Protein AF-A0A8H7WME4-F1 (afdb_monomer)

Foldseek 3Di:
DCCCPPDVVLVDDPPCLLVLQCLQQNLALVNDDDPSNVVNCVVCVVLVVVPPPPPCVQVVVLVVLLVVLDDPDDDDDDCPVSVVLSCQQSVLCSRPVHGLSCSPPVVPLCVVVLVVLVVQLVVLSVVLVVCRVNSVVSDDPSNNVSSVSNVVSVVVSVD

Solvent-accessible surface area (backbone atoms only — not comparable to full-atom values): 9202 Å² total; per-residue (Å²): 106,61,50,61,78,56,83,40,33,89,82,56,74,74,68,67,52,31,76,48,39,27,79,70,54,48,86,35,64,92,41,43,61,70,69,62,20,51,50,46,46,60,68,50,43,58,70,73,65,76,58,88,80,78,60,68,56,58,58,46,54,45,46,52,39,48,60,68,60,50,74,86,67,87,79,91,77,82,55,63,67,54,50,51,32,42,53,48,28,48,49,42,24,66,76,73,73,52,61,73,48,42,58,80,43,46,84,81,61,49,48,66,62,32,53,54,19,44,53,50,32,50,54,46,37,54,54,14,60,77,42,53,97,53,23,77,80,64,67,51,70,70,43,54,55,16,22,52,44,39,50,53,53,52,53,66,72,76,108

Mean predicted aligned error: 5.81 Å

Radius of gyration: 18.51 Å; Cα contacts (8 Å, |Δi|>4): 128; chains: 1; bounding box: 48×41×43 Å

Sequence (159 aa):
MEAILSSRFKDFAMGLRREITFPMFGDGIFNQDGDAWKQSRELLRPQFHVKEYSDLNMFKDATDNLLNAIPREGGVIDLQPLFFRLTLDVTIEFLFGESIESLKVPESTGEDTFAEAFNVAQEYVAKRFRLLDLYWLINGKRFRDACIKVHYFADKIIA

pLDDT: mean 88.15, std 9.31, range [53.28, 97.44]

Nearest PDB structures (foldseek):
  3k9v-assembly1_A  TM=7.893E-01  e=4.339E-01  Rattus norvegicus

Secondary structure (DSSP, 8-state):
-HIIIIITGGG---TTHHHHHHHHHTT-GGG--HHHHHHHHHHHHHHHHTTSSS-HHHHHHHHHHHHHHS-SSSS----HHHHHHHHHHHHHHHHHS----TTT-HHHHTHHHHHHHHHHHHHHHHHHHHHGGGGGG---HHHHHHHHHHHHHHHHHH-

Structure (mmCIF, N/CA/C/O backbone):
data_AF-A0A8H7WME4-F1
#
_entry.id   AF-A0A8H7WME4-F1
#
loop_
_atom_site.group_PDB
_atom_site.id
_atom_site.type_symbol
_atom_site.label_atom_id
_atom_site.label_alt_id
_atom_site.label_comp_id
_atom_site.label_asym_id
_atom_site.label_entity_id
_atom_site.label_seq_id
_atom_site.pdbx_PDB_ins_code
_atom_site.Cartn_x
_atom_site.Cartn_y
_atom_site.Cartn_z
_atom_site.occupancy
_atom_site.B_iso_or_equiv
_atom_site.auth_seq_id
_atom_site.auth_comp_id
_atom_site.auth_asym_id
_atom_site.auth_atom_id
_atom_site.pdbx_PDB_model_num
ATOM 1 N N . MET A 1 1 ? -0.068 -18.817 -18.227 1.00 77.38 1 MET A N 1
ATOM 2 C CA . MET A 1 1 ? 0.136 -18.394 -16.824 1.00 77.38 1 MET A CA 1
ATOM 3 C C . MET A 1 1 ? 1.346 -19.069 -16.197 1.00 77.38 1 MET A C 1
ATOM 5 O O . MET A 1 1 ? 2.209 -18.348 -15.725 1.00 77.38 1 MET A O 1
ATOM 9 N N . GLU A 1 2 ? 1.475 -20.399 -16.263 1.00 92.31 2 GLU A N 1
ATOM 10 C CA . GLU A 1 2 ? 2.630 -21.131 -15.703 1.00 92.31 2 GLU A CA 1
ATOM 11 C C . GLU A 1 2 ? 3.993 -20.622 -16.203 1.00 92.31 2 GLU A C 1
ATOM 13 O O . GLU A 1 2 ? 4.868 -20.333 -15.397 1.00 92.31 2 GLU A O 1
ATOM 18 N N . ALA A 1 3 ? 4.149 -20.414 -17.515 1.00 92.56 3 ALA A N 1
ATOM 19 C CA . ALA A 1 3 ? 5.376 -19.841 -18.075 1.00 92.56 3 ALA A CA 1
ATOM 20 C C . ALA A 1 3 ? 5.726 -18.465 -17.482 1.00 92.56 3 ALA A C 1
ATOM 22 O O . ALA A 1 3 ? 6.877 -18.221 -17.154 1.00 92.56 3 ALA A O 1
ATOM 23 N N . ILE A 1 4 ? 4.729 -17.594 -17.319 1.00 89.25 4 ILE A N 1
ATOM 24 C CA . ILE A 1 4 ? 4.916 -16.208 -16.865 1.00 89.25 4 ILE A CA 1
ATOM 25 C C . ILE A 1 4 ? 5.252 -16.164 -15.371 1.00 89.25 4 ILE A C 1
ATOM 27 O O . ILE A 1 4 ? 6.125 -15.418 -14.952 1.00 89.25 4 ILE A O 1
ATOM 31 N N . LEU A 1 5 ? 4.555 -16.963 -14.561 1.00 88.69 5 LEU A N 1
ATOM 32 C CA . LEU A 1 5 ? 4.636 -16.886 -13.100 1.00 88.69 5 LEU A CA 1
ATOM 33 C C . LEU A 1 5 ? 5.625 -17.882 -12.475 1.00 88.69 5 LEU A C 1
ATOM 35 O O . LEU A 1 5 ? 5.882 -17.799 -11.278 1.00 88.69 5 LEU A O 1
ATOM 39 N N . SER A 1 6 ? 6.134 -18.849 -13.244 1.00 89.88 6 SER A N 1
ATOM 40 C CA . SER A 1 6 ? 6.902 -19.986 -12.721 1.00 89.88 6 SER A CA 1
ATOM 41 C C . SER A 1 6 ? 7.999 -20.438 -13.692 1.00 89.88 6 SER A C 1
ATOM 43 O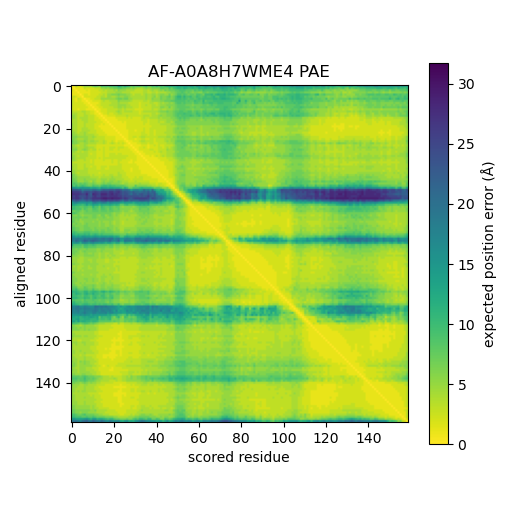 O . SER A 1 6 ? 9.159 -20.059 -13.529 1.00 89.88 6 SER A O 1
ATOM 45 N N . SER A 1 7 ? 7.661 -21.217 -14.725 1.00 92.12 7 SER A N 1
ATOM 46 C CA . SER A 1 7 ? 8.649 -22.034 -15.447 1.00 92.12 7 SER A CA 1
ATOM 47 C C . SER A 1 7 ? 9.597 -21.230 -16.333 1.00 92.12 7 SER A C 1
ATOM 49 O O . SER A 1 7 ? 10.694 -21.692 -16.638 1.00 92.12 7 SER A O 1
ATOM 51 N N . ARG A 1 8 ? 9.198 -20.016 -16.719 1.00 90.94 8 ARG A N 1
ATOM 52 C CA . ARG 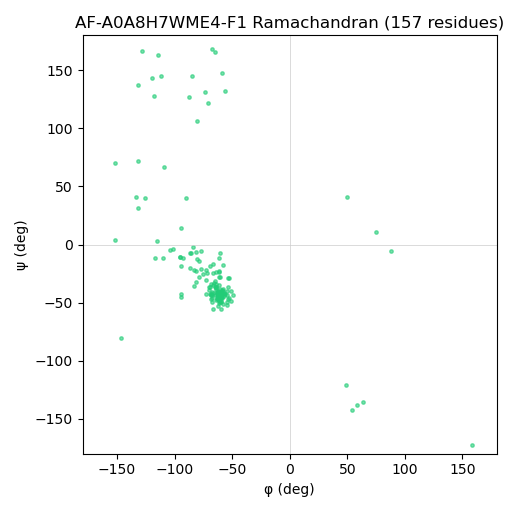A 1 8 ? 9.997 -19.072 -17.509 1.00 90.94 8 ARG A CA 1
ATOM 53 C C . ARG A 1 8 ? 9.985 -17.667 -16.906 1.00 90.94 8 ARG A C 1
ATOM 55 O O . ARG A 1 8 ? 10.076 -16.691 -17.632 1.00 90.94 8 ARG A O 1
ATOM 62 N N . PHE A 1 9 ? 9.890 -17.549 -15.578 1.00 87.81 9 PHE A N 1
ATOM 63 C CA . PHE A 1 9 ? 9.764 -16.256 -14.884 1.00 87.81 9 PHE A CA 1
ATOM 64 C C . PHE A 1 9 ? 10.827 -15.224 -15.299 1.00 87.81 9 PHE A C 1
ATOM 66 O O . PHE A 1 9 ? 10.508 -14.060 -15.501 1.00 87.81 9 PHE A O 1
ATOM 73 N N . LYS A 1 10 ? 12.080 -15.661 -15.490 1.00 88.69 10 LYS A N 1
ATOM 74 C CA . LYS A 1 10 ? 13.200 -14.790 -15.888 1.00 88.69 10 LYS A CA 1
ATOM 75 C C . LYS A 1 10 ? 13.065 -14.196 -17.298 1.00 88.69 10 LYS A C 1
ATOM 77 O O . LYS A 1 10 ? 13.766 -13.237 -17.599 1.00 88.69 10 LYS A O 1
ATOM 82 N N . ASP A 1 11 ? 12.186 -14.749 -18.134 1.00 91.69 11 ASP A N 1
ATOM 83 C CA . ASP A 1 11 ? 11.947 -14.280 -19.503 1.00 91.69 11 ASP A CA 1
ATOM 84 C C . ASP A 1 11 ? 10.916 -13.135 -19.548 1.00 91.69 11 ASP A C 1
ATOM 86 O O . ASP A 1 11 ? 10.687 -12.550 -20.607 1.00 91.69 11 ASP A O 1
ATOM 90 N N . PHE A 1 12 ? 10.273 -12.814 -18.418 1.00 90.25 12 PHE A N 1
ATOM 91 C CA . PHE A 1 12 ? 9.245 -11.781 -18.310 1.00 90.25 12 PHE A CA 1
ATOM 92 C C . PHE A 1 12 ? 9.669 -10.694 -17.319 1.00 90.25 12 PHE A C 1
ATOM 94 O O . PHE A 1 12 ? 10.267 -10.973 -16.285 1.00 90.25 12 PHE A O 1
ATOM 101 N N . ALA A 1 13 ? 9.313 -9.450 -17.630 1.00 89.44 13 ALA A N 1
ATOM 102 C CA . ALA A 1 13 ? 9.525 -8.284 -16.777 1.00 89.44 13 ALA A CA 1
ATOM 103 C C . ALA A 1 13 ? 8.213 -7.510 -16.617 1.00 89.44 13 ALA A C 1
ATOM 105 O O . ALA A 1 13 ? 7.254 -7.717 -17.371 1.00 89.44 13 ALA A O 1
ATOM 106 N N . MET A 1 14 ? 8.164 -6.587 -15.660 1.00 88.81 14 MET A N 1
ATOM 107 C CA . MET A 1 14 ? 6.951 -5.818 -15.381 1.00 88.81 14 MET A CA 1
ATOM 108 C C . MET A 1 14 ? 6.680 -4.680 -16.383 1.00 88.81 14 MET A C 1
ATOM 110 O O . MET A 1 14 ? 5.607 -4.067 -16.338 1.00 88.81 14 MET A O 1
ATOM 114 N N . GLY A 1 15 ? 7.605 -4.429 -17.316 1.00 90.38 15 GLY A N 1
ATOM 115 C CA . GLY A 1 15 ? 7.479 -3.408 -18.360 1.00 90.38 15 GLY A CA 1
ATOM 116 C C . GLY A 1 15 ? 7.268 -2.014 -17.766 1.00 90.38 15 GLY A C 1
ATOM 117 O O . GLY A 1 15 ? 7.840 -1.692 -16.730 1.00 90.38 15 GLY A O 1
ATOM 118 N N . LEU A 1 16 ? 6.365 -1.228 -18.367 1.00 92.94 16 LEU A N 1
ATOM 119 C CA . LEU A 1 16 ? 6.056 0.154 -17.956 1.00 92.94 16 LEU A CA 1
ATOM 120 C C . LEU A 1 16 ? 5.516 0.302 -16.524 1.00 92.94 16 LEU A C 1
ATOM 122 O O . LEU A 1 16 ? 5.287 1.419 -16.056 1.00 92.94 16 LEU A O 1
ATOM 126 N N . ARG A 1 17 ? 5.221 -0.805 -15.828 1.00 92.50 17 ARG A N 1
ATOM 127 C CA . ARG A 1 17 ? 4.663 -0.773 -14.471 1.00 92.50 17 ARG A CA 1
ATOM 128 C C . ARG A 1 17 ? 5.532 0.054 -13.536 1.00 92.50 17 ARG A C 1
ATOM 130 O O . ARG A 1 17 ? 4.977 0.829 -12.752 1.00 92.50 17 ARG A O 1
ATOM 137 N N . ARG A 1 18 ? 6.856 -0.108 -13.616 1.00 93.12 18 ARG A N 1
ATOM 138 C CA . ARG A 1 18 ? 7.786 0.625 -12.759 1.00 93.12 18 ARG A CA 1
ATOM 139 C C . ARG A 1 18 ? 7.608 2.119 -12.989 1.00 93.12 18 ARG A C 1
ATOM 141 O O . ARG A 1 18 ? 7.257 2.831 -12.061 1.00 93.12 18 ARG A O 1
ATOM 148 N N . GLU A 1 19 ? 7.728 2.596 -14.220 1.00 93.81 19 GLU A N 1
ATOM 149 C CA . GLU A 1 19 ? 7.610 4.013 -14.573 1.00 93.81 19 GLU A CA 1
ATOM 150 C C . GLU A 1 19 ? 6.236 4.597 -14.209 1.00 93.81 19 GLU A C 1
ATOM 152 O O . GLU A 1 19 ? 6.133 5.713 -13.682 1.00 93.81 19 GLU A O 1
ATOM 157 N N . ILE A 1 20 ? 5.168 3.830 -14.451 1.00 95.62 20 ILE A N 1
ATOM 158 C CA . ILE A 1 20 ? 3.778 4.208 -14.168 1.00 95.62 20 ILE A CA 1
ATOM 159 C C . ILE A 1 20 ? 3.531 4.399 -12.672 1.00 95.62 20 ILE A C 1
ATOM 161 O O . ILE A 1 20 ? 2.749 5.266 -12.284 1.00 95.62 20 ILE A O 1
ATOM 165 N N . THR A 1 21 ? 4.186 3.626 -11.818 1.00 95.25 21 THR A N 1
ATOM 166 C CA . THR A 1 21 ? 3.903 3.622 -10.377 1.00 95.25 21 THR A CA 1
ATOM 167 C C . THR A 1 21 ? 5.016 4.236 -9.532 1.00 95.25 21 THR A C 1
ATOM 169 O O . THR A 1 21 ? 4.782 4.540 -8.364 1.00 95.25 21 THR A O 1
ATOM 172 N N . PHE A 1 22 ? 6.190 4.493 -10.117 1.00 94.88 22 PHE A N 1
ATOM 173 C CA . PHE A 1 22 ? 7.386 4.983 -9.428 1.00 94.88 22 PHE A CA 1
ATOM 174 C C . PHE A 1 22 ? 7.135 6.190 -8.515 1.00 94.88 22 PHE A C 1
ATOM 176 O O . PHE A 1 22 ? 7.593 6.159 -7.380 1.00 94.88 22 PHE A O 1
ATOM 183 N N . PRO A 1 23 ? 6.363 7.227 -8.906 1.00 94.88 23 PRO A N 1
ATOM 184 C CA . PRO A 1 23 ? 6.125 8.357 -8.008 1.00 94.88 23 PRO A CA 1
ATOM 185 C C . PRO A 1 23 ? 5.425 7.974 -6.699 1.00 94.88 23 PRO A C 1
ATOM 187 O O . PRO A 1 23 ? 5.619 8.659 -5.703 1.00 94.88 23 PRO A O 1
ATOM 190 N N . MET A 1 24 ? 4.615 6.910 -6.699 1.00 94.19 24 MET A N 1
ATOM 191 C CA . MET A 1 24 ? 3.871 6.450 -5.525 1.00 94.19 24 MET A CA 1
ATOM 192 C C . MET A 1 24 ? 4.624 5.364 -4.748 1.00 94.19 24 MET A C 1
ATOM 194 O O . MET A 1 24 ? 4.694 5.443 -3.531 1.00 94.19 24 MET A O 1
ATOM 198 N N . PHE A 1 25 ? 5.187 4.361 -5.430 1.00 91.62 25 PHE A N 1
ATOM 199 C CA . PHE A 1 25 ? 5.800 3.194 -4.774 1.00 91.62 25 PHE A CA 1
ATOM 200 C C . PHE A 1 25 ? 7.334 3.202 -4.767 1.00 91.62 25 PHE A C 1
ATOM 202 O O . PHE A 1 25 ? 7.942 2.299 -4.194 1.00 91.62 25 PHE A O 1
ATOM 209 N N . GLY A 1 26 ? 7.971 4.184 -5.411 1.00 92.50 26 GLY A N 1
ATOM 210 C CA . GLY A 1 26 ? 9.426 4.256 -5.542 1.00 92.50 26 GLY A CA 1
ATOM 211 C C . GLY A 1 26 ? 10.022 2.978 -6.133 1.00 92.50 26 GLY A C 1
ATOM 212 O O . GLY A 1 26 ? 9.419 2.335 -6.999 1.00 92.50 26 GLY A O 1
ATOM 213 N N . ASP A 1 27 ? 11.187 2.594 -5.617 1.00 89.62 27 ASP A N 1
ATOM 214 C CA . ASP A 1 27 ? 11.840 1.308 -5.881 1.00 89.62 27 ASP A CA 1
ATOM 215 C C . ASP A 1 27 ? 11.416 0.229 -4.867 1.00 89.62 27 ASP A C 1
ATOM 217 O O . ASP A 1 27 ? 12.228 -0.570 -4.407 1.00 89.62 27 ASP A O 1
ATOM 221 N N . GLY A 1 28 ? 10.134 0.201 -4.495 1.00 86.06 28 GLY A N 1
ATOM 222 C CA . GLY A 1 28 ? 9.582 -0.862 -3.661 1.00 86.06 28 GLY A CA 1
ATOM 223 C C . GLY A 1 28 ? 9.605 -2.230 -4.354 1.00 86.06 28 GLY A C 1
ATOM 224 O O . GLY A 1 28 ? 9.721 -2.334 -5.576 1.00 86.06 28 GLY A O 1
ATOM 225 N N . ILE A 1 29 ? 9.408 -3.299 -3.576 1.00 88.94 29 ILE A N 1
ATOM 226 C CA . ILE A 1 29 ? 9.434 -4.691 -4.065 1.00 88.94 29 ILE A CA 1
ATOM 227 C C . ILE A 1 29 ? 8.502 -4.949 -5.266 1.00 88.94 29 ILE A C 1
ATOM 229 O O . ILE A 1 29 ? 8.786 -5.808 -6.092 1.00 88.94 29 ILE A O 1
ATOM 233 N N . PHE A 1 30 ? 7.402 -4.206 -5.407 1.00 87.75 30 PHE A N 1
ATOM 234 C CA . PHE A 1 30 ? 6.460 -4.359 -6.525 1.00 87.75 30 PHE A CA 1
ATOM 235 C C . PHE A 1 30 ? 6.889 -3.654 -7.822 1.00 87.75 30 PHE A C 1
ATOM 237 O O . PHE A 1 30 ? 6.230 -3.828 -8.847 1.00 87.75 30 PHE A O 1
ATOM 244 N N . ASN A 1 31 ? 7.975 -2.879 -7.777 1.00 92.19 31 ASN A N 1
ATOM 245 C CA . ASN A 1 31 ? 8.483 -2.059 -8.878 1.00 92.19 31 ASN A CA 1
ATOM 246 C C . ASN A 1 31 ? 9.854 -2.497 -9.392 1.00 92.19 31 ASN A C 1
ATOM 248 O O . ASN A 1 31 ? 10.411 -1.847 -10.273 1.00 92.19 31 ASN A O 1
ATOM 252 N N . GLN A 1 32 ? 10.406 -3.576 -8.851 1.00 91.94 32 GLN A N 1
ATOM 253 C CA . GLN A 1 32 ? 11.725 -4.079 -9.207 1.00 91.94 32 GLN A CA 1
ATOM 254 C C . GLN A 1 32 ? 11.605 -5.411 -9.941 1.00 91.94 32 GLN A C 1
ATOM 256 O O . GLN A 1 32 ? 10.760 -6.228 -9.594 1.00 91.94 32 GLN A O 1
ATOM 261 N N . ASP A 1 33 ? 12.492 -5.652 -10.903 1.00 90.94 33 ASP A N 1
ATOM 262 C CA . ASP A 1 33 ? 12.662 -6.939 -11.581 1.00 90.94 33 ASP A CA 1
ATOM 263 C C . ASP A 1 33 ? 14.048 -7.531 -11.247 1.00 90.94 33 ASP A C 1
ATOM 265 O O . ASP A 1 33 ? 14.950 -6.834 -10.770 1.00 90.94 33 ASP A O 1
ATOM 269 N N . GLY A 1 34 ? 14.233 -8.830 -11.497 1.00 90.31 34 GLY A N 1
ATOM 270 C CA . GLY A 1 34 ? 15.540 -9.492 -11.408 1.00 90.31 34 GLY A CA 1
ATOM 271 C C . GLY A 1 34 ? 16.162 -9.507 -10.004 1.00 90.31 34 GLY A C 1
ATOM 272 O O . GLY A 1 34 ? 15.498 -9.819 -9.013 1.00 90.31 34 GLY A O 1
ATOM 273 N N . ASP A 1 35 ? 17.461 -9.212 -9.925 1.00 92.06 35 ASP A N 1
ATOM 274 C CA . ASP A 1 35 ? 18.235 -9.315 -8.680 1.00 92.06 35 ASP A CA 1
ATOM 275 C C . ASP A 1 35 ? 17.796 -8.298 -7.619 1.00 92.06 35 ASP A C 1
ATOM 277 O O . ASP A 1 35 ? 17.746 -8.640 -6.439 1.00 92.06 35 ASP A O 1
ATOM 281 N N . ALA A 1 36 ? 17.395 -7.089 -8.028 1.00 91.88 36 ALA A N 1
ATOM 282 C CA . ALA A 1 36 ? 16.880 -6.071 -7.110 1.00 91.88 36 ALA A CA 1
ATOM 283 C C . ALA A 1 36 ? 15.597 -6.550 -6.410 1.00 91.88 36 ALA A C 1
ATOM 285 O O . ALA A 1 36 ? 15.488 -6.494 -5.185 1.00 91.88 36 ALA A O 1
ATOM 286 N N . TRP A 1 37 ? 14.665 -7.128 -7.175 1.00 92.38 37 TRP A N 1
ATOM 287 C CA . TRP A 1 37 ? 13.466 -7.755 -6.617 1.00 92.38 37 TRP A CA 1
ATOM 288 C C . TRP A 1 37 ? 13.804 -8.898 -5.666 1.00 92.38 37 TRP A C 1
ATOM 290 O O . TRP A 1 37 ? 13.223 -9.002 -4.584 1.00 92.38 37 TRP A O 1
ATOM 300 N N . LYS A 1 38 ? 14.744 -9.763 -6.066 1.00 91.12 38 LYS A N 1
ATOM 301 C CA . LYS A 1 38 ? 15.164 -10.906 -5.256 1.00 91.12 38 LYS A CA 1
ATOM 302 C C . LYS A 1 38 ? 15.734 -10.440 -3.916 1.00 91.12 38 LYS A C 1
ATOM 304 O O . LYS A 1 38 ? 15.338 -10.982 -2.889 1.00 91.12 38 LYS A O 1
ATOM 309 N N . GLN A 1 39 ? 16.580 -9.413 -3.923 1.00 92.69 39 GLN A N 1
ATOM 310 C CA . GLN A 1 39 ? 17.140 -8.814 -2.716 1.00 92.69 39 GLN A CA 1
ATOM 311 C C . GLN A 1 39 ? 16.042 -8.236 -1.811 1.00 92.69 39 GLN A C 1
ATOM 313 O O . GLN A 1 39 ? 15.975 -8.587 -0.634 1.00 92.69 39 GLN A O 1
ATOM 318 N N . SER A 1 40 ? 15.129 -7.421 -2.351 1.00 92.19 40 SER A N 1
ATOM 319 C CA . SER A 1 40 ? 13.987 -6.886 -1.591 1.00 92.19 40 SER A CA 1
ATOM 320 C C . SER A 1 40 ? 13.101 -7.994 -1.013 1.00 92.19 40 SER A C 1
ATOM 322 O O . SER A 1 40 ? 12.645 -7.914 0.128 1.00 92.19 40 SER A O 1
ATOM 324 N N . ARG A 1 41 ? 12.883 -9.077 -1.768 1.00 90.44 41 ARG A N 1
ATOM 325 C CA . ARG A 1 41 ? 12.125 -10.246 -1.307 1.00 90.44 41 ARG A CA 1
ATOM 326 C C . ARG A 1 41 ? 12.845 -10.990 -0.190 1.00 90.44 41 ARG A C 1
ATOM 328 O O . ARG A 1 41 ? 12.186 -11.415 0.752 1.00 90.44 41 ARG A O 1
ATOM 335 N N . GLU A 1 42 ? 14.156 -11.174 -0.287 1.00 91.31 42 GLU A N 1
ATOM 336 C CA . GLU A 1 42 ? 14.961 -11.811 0.759 1.00 91.31 42 GLU A CA 1
ATOM 337 C C . GLU A 1 42 ? 14.966 -10.985 2.050 1.00 91.31 42 GLU A C 1
ATOM 339 O O . GLU A 1 42 ? 14.857 -11.572 3.123 1.00 91.31 42 GLU A O 1
ATOM 344 N N . LEU A 1 43 ? 14.984 -9.651 1.948 1.00 88.38 43 LEU A N 1
ATOM 345 C CA . LEU A 1 43 ? 14.858 -8.741 3.091 1.00 88.38 43 LEU A CA 1
ATOM 346 C C . LEU A 1 43 ? 13.490 -8.837 3.777 1.00 88.38 43 LEU A C 1
ATOM 348 O O . LEU A 1 43 ? 13.419 -8.876 5.002 1.00 88.38 43 LEU A O 1
ATOM 352 N N . LEU A 1 44 ? 12.399 -8.895 3.006 1.00 85.00 44 LEU A N 1
ATOM 353 C CA . LEU A 1 44 ? 11.044 -8.966 3.564 1.00 85.00 44 LEU A CA 1
ATOM 354 C C . LEU A 1 44 ? 10.666 -10.365 4.053 1.00 85.00 44 LEU A C 1
ATOM 356 O O . LEU A 1 44 ? 9.836 -10.498 4.948 1.00 85.00 44 LEU A O 1
ATOM 360 N N . ARG A 1 45 ? 11.248 -11.420 3.473 1.00 85.44 45 ARG A N 1
ATOM 361 C CA . ARG A 1 45 ? 10.861 -12.809 3.744 1.00 85.44 45 ARG A CA 1
ATOM 362 C C . ARG A 1 45 ? 10.827 -13.141 5.245 1.00 85.44 45 ARG A C 1
ATOM 364 O O . ARG A 1 45 ? 9.801 -13.673 5.654 1.00 85.44 45 ARG A O 1
ATOM 371 N N . PRO A 1 46 ? 11.833 -12.822 6.082 1.00 83.19 46 PRO A N 1
ATOM 372 C CA . PRO A 1 46 ? 11.788 -13.118 7.515 1.00 83.19 46 PRO A CA 1
ATOM 373 C C . PRO A 1 46 ? 10.539 -12.584 8.228 1.00 83.19 46 PRO A C 1
ATOM 375 O O . PRO A 1 46 ? 9.982 -13.303 9.053 1.00 83.19 46 PRO A O 1
ATOM 378 N N . GLN A 1 47 ? 10.030 -11.406 7.845 1.00 75.38 47 GLN A N 1
ATOM 379 C CA . GLN A 1 47 ? 8.822 -10.821 8.448 1.00 75.38 47 GLN A CA 1
ATOM 380 C C . GLN A 1 47 ? 7.580 -11.702 8.257 1.00 75.38 47 GLN A C 1
ATOM 382 O O . GLN A 1 47 ? 6.688 -11.728 9.097 1.00 75.38 47 GLN A O 1
ATOM 387 N N . PHE A 1 48 ? 7.548 -12.494 7.183 1.00 74.88 48 PHE A N 1
ATOM 388 C CA . PHE A 1 48 ? 6.460 -13.428 6.891 1.00 74.88 48 PHE A CA 1
ATOM 389 C C . PHE A 1 48 ? 6.724 -14.858 7.385 1.00 74.88 48 PHE A C 1
ATOM 391 O O . PHE A 1 48 ? 5.808 -15.673 7.370 1.00 74.88 48 PHE A O 1
ATOM 398 N N . HIS A 1 49 ? 7.952 -15.181 7.812 1.00 68.19 49 HIS A N 1
ATOM 399 C CA . HIS A 1 49 ? 8.313 -16.500 8.363 1.00 68.19 49 HIS A CA 1
ATOM 400 C C . HIS A 1 49 ? 8.222 -16.546 9.901 1.00 68.19 49 HIS A C 1
ATOM 402 O O . HIS A 1 49 ? 8.139 -17.630 10.467 1.00 68.19 49 HIS A O 1
ATOM 408 N N . VAL A 1 50 ? 8.212 -15.398 10.592 1.00 53.66 50 VAL A N 1
ATOM 409 C CA . VAL A 1 50 ? 8.304 -15.321 12.070 1.00 53.66 50 VAL A CA 1
ATOM 410 C C . VAL A 1 50 ? 6.956 -15.445 12.811 1.00 53.66 50 VAL A C 1
ATOM 412 O O . VAL A 1 50 ? 6.943 -15.602 14.028 1.00 53.66 50 VAL A O 1
ATOM 415 N N . LYS A 1 51 ? 5.806 -15.468 12.129 1.00 54.19 51 LYS A N 1
ATOM 416 C CA . LYS A 1 51 ? 4.479 -15.487 12.786 1.00 54.19 51 LYS A CA 1
ATOM 417 C C . LYS A 1 51 ? 3.582 -16.636 12.333 1.00 54.19 51 LYS A C 1
ATOM 419 O O . LYS A 1 51 ? 2.383 -16.444 12.171 1.00 54.19 51 LYS A O 1
ATOM 424 N N . GLU A 1 52 ? 4.122 -17.840 12.140 1.00 53.78 52 GLU A N 1
ATOM 425 C CA . GLU A 1 52 ? 3.261 -18.950 11.711 1.00 53.78 52 GLU A CA 1
ATOM 426 C C . GLU A 1 52 ? 2.150 -19.264 12.739 1.00 53.78 52 GLU A C 1
ATOM 428 O O . GLU A 1 52 ? 1.099 -19.722 12.313 1.00 53.78 52 GLU A O 1
ATOM 433 N N . TYR A 1 53 ? 2.283 -18.910 14.036 1.00 53.28 53 TYR A N 1
ATOM 434 C CA . TYR A 1 53 ? 1.199 -19.101 15.030 1.00 53.28 53 TYR A CA 1
ATOM 435 C C . TYR A 1 53 ? 1.143 -18.140 16.242 1.00 53.28 53 TYR A C 1
ATOM 437 O O . TYR A 1 53 ? 0.314 -18.351 17.125 1.00 53.28 53 TYR A O 1
ATOM 445 N N . SER A 1 54 ? 1.991 -17.114 16.365 1.00 54.81 54 SER A N 1
ATOM 446 C CA . SER A 1 54 ? 2.276 -16.540 17.698 1.00 54.81 54 SER A CA 1
ATOM 447 C C . SER A 1 54 ? 1.576 -15.243 18.098 1.00 54.81 54 SER A C 1
ATOM 449 O O . SER A 1 54 ? 1.730 -14.872 19.257 1.00 54.81 54 SER A O 1
ATOM 451 N N . ASP A 1 55 ? 0.774 -14.581 17.258 1.00 65.19 55 ASP A N 1
ATOM 452 C CA . ASP A 1 55 ? 0.009 -13.443 17.785 1.00 65.19 55 ASP A CA 1
ATOM 453 C C . ASP A 1 55 ? -1.313 -13.165 17.064 1.00 65.19 55 ASP A C 1
ATOM 455 O O . ASP A 1 55 ? -1.497 -12.170 16.368 1.00 65.19 55 ASP A O 1
ATOM 459 N N . LEU A 1 56 ? -2.281 -14.067 17.252 1.00 73.31 56 LEU A N 1
ATOM 460 C CA . LEU A 1 56 ? -3.680 -13.786 16.908 1.00 73.31 56 LEU A CA 1
ATOM 461 C C . LEU A 1 56 ? -4.253 -12.609 17.719 1.00 73.31 56 LEU A C 1
ATOM 463 O O . LEU A 1 56 ? -5.335 -12.130 17.379 1.00 73.31 56 LEU A O 1
ATOM 467 N N . ASN A 1 57 ? -3.563 -12.140 18.770 1.00 81.06 57 ASN A N 1
ATOM 468 C CA . ASN A 1 57 ? -4.062 -11.034 19.578 1.00 81.06 57 ASN A CA 1
ATOM 469 C C . ASN A 1 57 ? -4.059 -9.722 18.796 1.00 81.06 57 ASN A C 1
ATOM 471 O O . ASN A 1 57 ? -5.035 -9.003 18.931 1.00 81.06 57 ASN A O 1
ATOM 475 N N . MET A 1 58 ? -3.107 -9.472 17.884 1.00 84.19 58 MET A N 1
ATOM 476 C CA . MET A 1 58 ? -3.174 -8.276 17.017 1.00 84.19 58 MET A CA 1
ATOM 477 C C . MET A 1 58 ? -4.488 -8.224 16.229 1.00 84.19 58 MET A C 1
ATOM 479 O O . MET A 1 58 ? -5.154 -7.197 16.135 1.00 84.19 58 MET A O 1
ATOM 483 N N . PHE A 1 59 ? -4.919 -9.375 15.697 1.00 86.50 59 PHE A N 1
ATOM 484 C CA . PHE A 1 59 ? -6.169 -9.468 14.951 1.00 86.50 59 PHE A CA 1
ATOM 485 C C . PHE A 1 59 ? -7.367 -9.306 15.874 1.00 86.50 59 PHE A C 1
ATOM 487 O O . PHE A 1 59 ? -8.346 -8.668 15.489 1.00 86.50 59 PHE A O 1
ATOM 494 N N .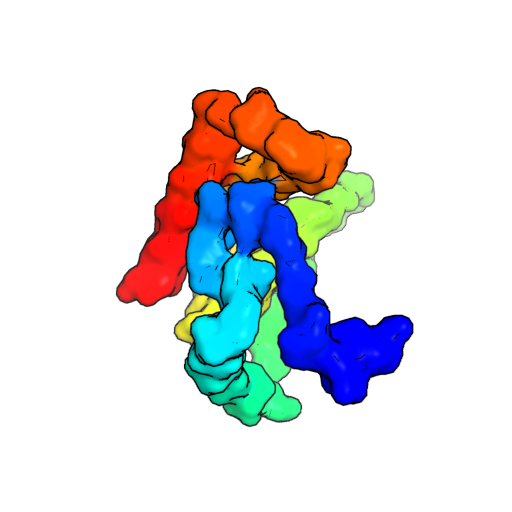 LYS A 1 60 ? -7.301 -9.876 17.080 1.00 89.31 60 LYS A N 1
ATOM 495 C CA . LYS A 1 60 ? -8.345 -9.726 18.089 1.00 89.31 60 LYS A CA 1
ATOM 496 C C . LYS A 1 60 ? -8.494 -8.267 18.510 1.00 89.31 60 LYS A C 1
ATOM 498 O O . LYS A 1 60 ? -9.593 -7.745 18.402 1.00 89.31 60 LYS A O 1
ATOM 503 N N . ASP A 1 61 ? -7.414 -7.612 18.911 1.00 89.62 61 ASP A N 1
ATOM 504 C CA . ASP A 1 61 ? -7.416 -6.238 19.405 1.00 89.62 61 ASP A CA 1
ATOM 505 C C . ASP A 1 61 ? -7.873 -5.271 18.309 1.00 89.62 61 ASP A C 1
ATOM 507 O O . ASP A 1 61 ? -8.736 -4.424 18.542 1.00 89.62 61 ASP A O 1
ATOM 511 N N . ALA A 1 62 ? -7.390 -5.448 17.075 1.00 90.88 62 ALA A N 1
ATOM 512 C CA . ALA A 1 62 ? -7.850 -4.660 15.937 1.00 90.88 62 ALA A CA 1
ATOM 513 C C . ALA A 1 62 ? -9.338 -4.914 15.610 1.00 90.88 62 ALA A C 1
ATOM 515 O O . ALA A 1 62 ? -10.070 -3.979 15.278 1.00 90.88 62 ALA A O 1
ATOM 516 N N . THR A 1 63 ? -9.824 -6.153 15.763 1.00 92.88 63 THR A N 1
ATOM 517 C CA . THR A 1 63 ?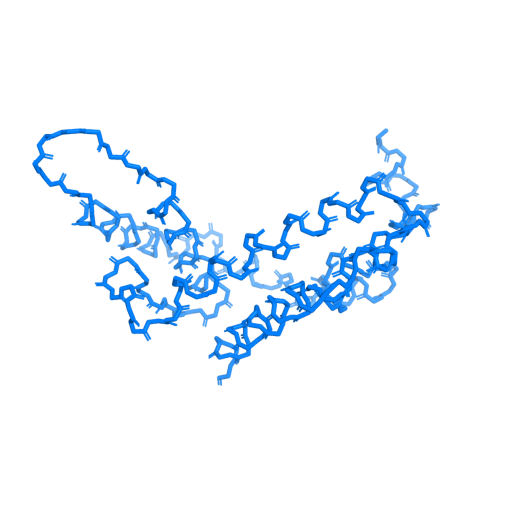 -11.251 -6.486 15.596 1.00 92.88 63 THR A CA 1
ATOM 518 C C . THR A 1 63 ? -12.106 -5.894 16.716 1.00 92.88 63 THR A C 1
ATOM 520 O O . THR A 1 63 ? -13.165 -5.336 16.439 1.00 92.88 63 THR A O 1
ATOM 523 N N . ASP A 1 64 ? -11.653 -5.954 17.966 1.00 93.94 64 ASP A N 1
ATOM 524 C CA . ASP A 1 64 ? -12.336 -5.352 19.111 1.00 93.94 64 ASP A CA 1
ATOM 525 C C . ASP A 1 64 ? -12.414 -3.825 18.937 1.00 93.94 64 ASP A C 1
ATOM 527 O O . ASP A 1 64 ? -13.466 -3.223 19.162 1.00 93.94 64 ASP A O 1
ATOM 531 N N . ASN A 1 65 ? -11.346 -3.195 18.436 1.00 93.44 65 ASN A N 1
ATOM 532 C CA . ASN A 1 65 ? -11.343 -1.775 18.078 1.00 93.44 65 ASN A CA 1
ATOM 533 C C . ASN A 1 65 ? -12.347 -1.461 16.963 1.00 93.44 65 ASN A C 1
ATOM 535 O O . ASN A 1 65 ? -13.090 -0.487 17.075 1.00 93.44 65 ASN A O 1
ATOM 539 N N . LEU A 1 66 ? -12.426 -2.299 15.924 1.00 94.94 66 LEU A N 1
ATOM 540 C CA . LEU A 1 66 ? -13.422 -2.155 14.862 1.00 94.94 66 LEU A CA 1
ATOM 541 C C . LEU A 1 66 ? -14.843 -2.225 15.435 1.00 94.94 66 LEU A C 1
ATOM 543 O O . LEU A 1 66 ? -15.662 -1.353 15.156 1.00 94.94 66 LEU A O 1
ATOM 547 N N . LEU A 1 67 ? -15.139 -3.240 16.250 1.00 94.00 67 LEU A N 1
ATOM 548 C CA . LEU A 1 67 ? -16.460 -3.421 16.857 1.00 94.00 67 LEU A CA 1
ATOM 549 C C . LEU A 1 67 ? -16.842 -2.248 17.768 1.00 94.00 67 LEU A C 1
ATOM 551 O O . LEU A 1 67 ? -18.010 -1.867 17.814 1.00 94.00 67 LEU A O 1
ATOM 555 N N . ASN A 1 68 ? -15.869 -1.657 18.465 1.00 93.38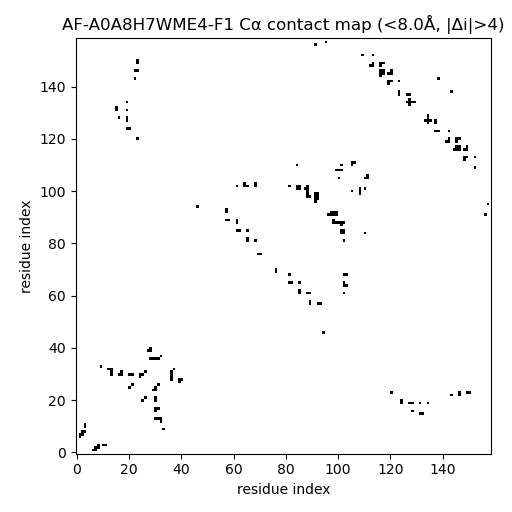 68 ASN A N 1
ATOM 556 C CA . ASN A 1 68 ? -16.079 -0.467 19.287 1.00 93.38 68 ASN A CA 1
ATOM 557 C C . ASN A 1 68 ? -16.280 0.812 18.459 1.00 93.38 68 ASN A C 1
ATOM 559 O O . ASN A 1 68 ? -16.998 1.706 18.904 1.00 93.38 68 ASN A O 1
ATOM 563 N N . ALA A 1 69 ? -15.677 0.901 17.271 1.00 91.00 69 ALA A N 1
ATOM 564 C CA . ALA A 1 69 ? -15.826 2.037 16.362 1.00 91.00 69 ALA A CA 1
ATOM 565 C C . ALA A 1 69 ? -17.166 2.032 15.600 1.00 91.00 69 ALA A C 1
ATOM 567 O O . ALA A 1 69 ? -17.608 3.078 15.124 1.00 91.00 69 ALA A O 1
ATOM 568 N N . ILE A 1 70 ? -17.825 0.874 15.483 1.00 92.12 70 ILE A N 1
ATOM 569 C CA . ILE A 1 70 ? -19.146 0.749 14.857 1.00 92.12 70 ILE A CA 1
ATOM 570 C C . ILE A 1 70 ? -20.209 1.391 15.772 1.00 92.12 70 ILE A C 1
ATOM 572 O O . ILE A 1 70 ? -20.380 0.953 16.915 1.00 92.12 70 ILE A O 1
ATOM 576 N N . PRO A 1 71 ? -20.969 2.398 15.290 1.00 88.62 71 PRO A N 1
ATOM 577 C CA . PRO A 1 71 ? -22.057 2.988 16.061 1.00 88.62 71 PRO A CA 1
ATOM 578 C C . PRO A 1 71 ? -23.072 1.932 16.505 1.00 88.62 71 PRO A C 1
ATOM 580 O O . PRO A 1 71 ? -23.537 1.120 15.707 1.00 88.62 71 PRO A O 1
ATOM 583 N N . ARG A 1 72 ? -23.440 1.955 17.790 1.00 87.38 72 ARG A N 1
ATOM 584 C CA . ARG A 1 72 ? -24.459 1.044 18.347 1.00 87.38 72 ARG A CA 1
ATOM 585 C C . ARG A 1 72 ? -25.886 1.481 18.039 1.00 87.38 72 ARG A C 1
ATOM 587 O O . ARG A 1 72 ? -26.821 0.709 18.240 1.00 87.38 72 ARG A O 1
ATOM 594 N N . GLU A 1 73 ? -26.054 2.717 17.589 1.00 83.75 73 GLU A N 1
ATOM 595 C CA . GLU A 1 73 ? -27.343 3.205 17.127 1.00 83.75 73 GLU A CA 1
ATOM 596 C C . GLU A 1 73 ? -27.649 2.575 15.767 1.00 83.75 73 GLU A C 1
ATOM 598 O O . GLU A 1 73 ? -26.793 2.521 14.885 1.00 83.75 73 GLU A O 1
ATOM 603 N N . GLY A 1 74 ? -28.856 2.027 15.616 1.00 80.94 74 GLY A N 1
ATOM 604 C CA . GLY A 1 74 ? -29.256 1.377 14.372 1.00 80.94 74 GLY A CA 1
ATOM 605 C C . GLY A 1 74 ? -29.183 2.338 13.183 1.00 80.94 74 GLY A C 1
ATOM 606 O O . GLY A 1 74 ? -29.432 3.532 13.319 1.00 80.94 74 GLY A O 1
ATOM 607 N N . GLY A 1 75 ? -28.870 1.819 11.997 1.00 89.00 75 GLY A N 1
ATOM 608 C CA . GLY A 1 75 ? -28.772 2.636 10.792 1.00 89.00 75 GLY A CA 1
ATOM 609 C C . GLY A 1 75 ? -27.928 1.992 9.700 1.00 89.00 75 GLY A C 1
ATOM 610 O O . GLY A 1 75 ? -27.523 0.834 9.801 1.00 89.00 75 GLY A O 1
ATOM 611 N N . VAL A 1 76 ? -27.681 2.761 8.640 1.00 92.69 76 VAL A N 1
ATOM 612 C CA . VAL A 1 76 ? -26.748 2.392 7.570 1.00 92.69 76 VAL A CA 1
ATOM 613 C C . VAL A 1 76 ? -25.356 2.869 7.967 1.00 92.69 76 VAL A C 1
ATOM 615 O O . VAL A 1 76 ? -25.176 4.043 8.281 1.00 92.69 76 VAL A O 1
ATOM 618 N N . ILE A 1 77 ? -24.384 1.961 7.939 1.00 91.25 77 ILE A N 1
ATOM 619 C CA . ILE A 1 77 ? -22.997 2.225 8.329 1.00 91.25 77 ILE A CA 1
ATOM 620 C C . ILE A 1 77 ? -22.113 1.992 7.109 1.00 91.25 77 ILE A C 1
ATOM 622 O O . ILE A 1 77 ? -22.185 0.933 6.483 1.00 91.25 77 ILE A O 1
ATOM 626 N N . ASP A 1 78 ? -21.275 2.973 6.779 1.00 90.94 78 ASP A N 1
ATOM 627 C CA . ASP A 1 78 ? -20.223 2.787 5.785 1.00 90.94 78 ASP A CA 1
ATOM 628 C C . ASP A 1 78 ? -19.032 2.068 6.432 1.00 90.94 78 ASP A C 1
ATOM 630 O O . ASP A 1 78 ? -18.303 2.634 7.245 1.00 90.94 78 ASP A O 1
ATOM 634 N N . LEU A 1 79 ? -18.858 0.790 6.093 1.00 92.75 79 LEU A N 1
ATOM 635 C CA . LEU A 1 79 ? -17.780 -0.044 6.624 1.00 92.75 79 LEU A CA 1
ATOM 636 C C . LEU A 1 79 ? -16.444 0.182 5.907 1.00 92.75 79 LEU A C 1
ATOM 638 O O . LEU A 1 79 ? -15.419 -0.279 6.399 1.00 92.75 79 LEU A O 1
ATOM 642 N N . GLN A 1 80 ? -16.419 0.866 4.760 1.00 91.38 80 GLN A N 1
ATOM 643 C CA . GLN A 1 80 ? -15.198 0.997 3.967 1.00 91.38 80 GLN A CA 1
ATOM 644 C C . GLN A 1 80 ? -14.082 1.760 4.709 1.00 91.38 80 GLN A C 1
ATOM 646 O O . GLN A 1 80 ? -12.965 1.236 4.750 1.00 91.38 80 GLN A O 1
ATOM 651 N N . PRO A 1 81 ? -14.331 2.923 5.349 1.00 88.00 81 PRO A N 1
ATOM 652 C CA . PRO A 1 81 ? -13.302 3.612 6.132 1.00 88.00 81 PRO A CA 1
ATOM 653 C C . PRO A 1 81 ? -12.839 2.783 7.335 1.00 88.00 81 PRO A C 1
ATOM 655 O O . PRO A 1 81 ? -11.654 2.745 7.655 1.00 88.00 81 PRO A O 1
ATOM 658 N N . LEU A 1 82 ? -13.763 2.059 7.973 1.00 91.88 82 LEU A N 1
ATOM 659 C CA . LEU A 1 82 ? -13.456 1.209 9.121 1.00 91.88 82 LEU A CA 1
ATOM 660 C C . LEU A 1 82 ? -12.584 0.008 8.731 1.00 91.88 82 LEU A C 1
ATOM 662 O O . LEU A 1 82 ? -11.634 -0.320 9.438 1.00 91.88 82 LEU A O 1
ATOM 666 N N . PHE A 1 83 ? -12.859 -0.626 7.590 1.00 94.06 83 PHE A N 1
ATOM 667 C CA . PHE A 1 83 ? -12.023 -1.707 7.073 1.00 94.06 83 PHE A CA 1
ATOM 668 C C . PHE A 1 83 ? -10.665 -1.216 6.594 1.00 94.06 83 PHE A C 1
ATOM 670 O O . PHE A 1 83 ? -9.678 -1.912 6.814 1.00 94.06 83 PHE A O 1
ATOM 677 N N . PHE A 1 84 ? -10.587 -0.024 5.999 1.00 90.62 84 PHE A N 1
ATOM 678 C CA . PHE A 1 84 ? -9.299 0.571 5.659 1.00 90.62 84 PHE A CA 1
ATOM 679 C C . PHE A 1 84 ? -8.428 0.722 6.914 1.00 90.62 84 PHE A C 1
ATOM 681 O O . PHE A 1 84 ? -7.321 0.183 6.948 1.00 90.62 84 PHE A O 1
ATOM 688 N N . ARG A 1 85 ? -8.971 1.325 7.979 1.00 90.94 85 ARG A N 1
ATOM 689 C CA . ARG A 1 85 ? -8.286 1.485 9.273 1.00 90.94 85 ARG A CA 1
ATOM 690 C C . ARG A 1 85 ? -7.906 0.155 9.918 1.00 90.94 85 ARG A C 1
ATOM 692 O O . ARG A 1 85 ? -6.761 -0.011 10.321 1.00 90.94 85 ARG A O 1
ATOM 699 N N . LEU A 1 86 ? -8.810 -0.830 9.920 1.00 93.56 86 LEU A N 1
ATOM 700 C CA . LEU A 1 86 ? -8.503 -2.189 10.381 1.00 93.56 86 LEU A CA 1
ATOM 701 C C . LEU A 1 86 ? -7.294 -2.768 9.636 1.00 93.56 86 LEU A C 1
ATOM 703 O O . LEU A 1 86 ? -6.358 -3.265 10.257 1.00 93.56 86 LEU A O 1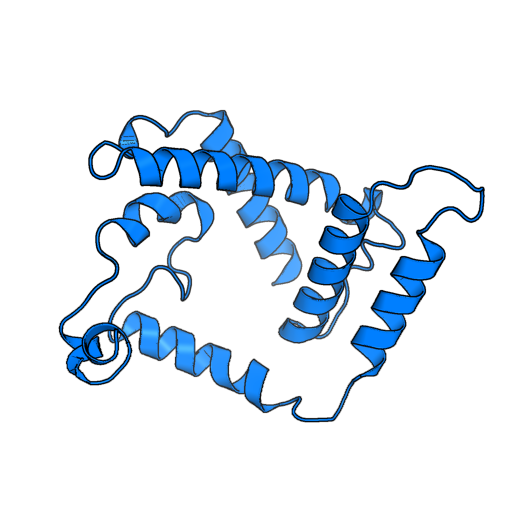
ATOM 707 N N . THR A 1 87 ? -7.314 -2.726 8.300 1.00 92.38 87 THR A N 1
ATOM 708 C CA . THR A 1 87 ? -6.222 -3.289 7.498 1.00 92.38 87 THR A CA 1
ATOM 709 C C . THR A 1 87 ? -4.920 -2.529 7.689 1.00 92.38 87 THR A C 1
ATOM 711 O O . THR A 1 87 ? -3.861 -3.153 7.663 1.00 92.38 87 THR A O 1
ATOM 714 N N . LEU A 1 88 ? -4.987 -1.215 7.910 1.00 90.62 88 LEU A N 1
ATOM 715 C CA . LEU A 1 88 ? -3.827 -0.386 8.189 1.00 90.62 88 LEU A CA 1
ATOM 716 C C . LEU A 1 88 ? -3.213 -0.759 9.542 1.00 90.62 88 LEU A C 1
ATOM 718 O O . LEU A 1 88 ? -2.056 -1.163 9.561 1.00 90.62 88 LEU A O 1
ATOM 722 N N . ASP A 1 89 ? -3.991 -0.728 10.627 1.00 90.62 89 ASP A N 1
ATOM 723 C CA . ASP A 1 89 ? -3.533 -1.071 11.981 1.00 90.62 89 ASP A CA 1
ATOM 724 C C . ASP A 1 89 ? -2.897 -2.471 12.012 1.00 90.62 89 ASP A C 1
ATOM 726 O O . ASP A 1 89 ? -1.756 -2.621 12.446 1.00 90.62 89 ASP A O 1
ATOM 730 N N . VAL A 1 90 ? -3.578 -3.477 11.445 1.00 90.81 90 VAL A N 1
ATOM 731 C CA . VAL A 1 90 ? -3.062 -4.854 11.366 1.00 90.81 90 VAL A CA 1
ATOM 732 C C . VAL A 1 90 ? -1.785 -4.934 10.532 1.00 90.81 90 VAL A C 1
ATOM 734 O O . VAL A 1 90 ? -0.857 -5.643 10.906 1.00 90.81 90 VAL A O 1
ATOM 737 N N . THR A 1 91 ? -1.712 -4.242 9.392 1.00 88.50 91 THR A N 1
ATOM 738 C CA . THR A 1 91 ? -0.527 -4.304 8.521 1.00 88.50 91 THR A CA 1
ATOM 739 C C . THR A 1 91 ? 0.680 -3.645 9.178 1.00 88.50 91 THR A C 1
ATOM 741 O O . THR A 1 91 ? 1.780 -4.193 9.107 1.00 88.50 91 THR A O 1
ATOM 744 N N . ILE A 1 92 ? 0.489 -2.490 9.821 1.00 87.50 92 ILE A N 1
ATOM 745 C CA . ILE A 1 92 ? 1.573 -1.771 10.490 1.00 87.50 92 ILE A CA 1
ATOM 746 C C . ILE A 1 92 ? 2.066 -2.563 11.704 1.00 87.50 92 ILE A C 1
ATOM 748 O O . ILE A 1 92 ? 3.263 -2.820 11.804 1.00 87.50 92 ILE A O 1
ATOM 752 N N . GLU A 1 93 ? 1.166 -3.074 12.543 1.00 87.31 93 GLU A N 1
ATOM 753 C CA . GLU A 1 93 ? 1.546 -3.917 13.680 1.00 87.31 93 GLU A CA 1
ATOM 754 C C . GLU A 1 93 ? 2.193 -5.237 13.229 1.00 87.31 93 GLU A C 1
ATOM 756 O O . GLU A 1 93 ? 3.165 -5.718 13.819 1.00 87.31 93 GLU A O 1
ATOM 761 N N . PHE A 1 94 ? 1.711 -5.825 12.130 1.00 84.81 94 PHE A N 1
ATOM 762 C CA . PHE A 1 94 ? 2.302 -7.036 11.575 1.00 84.81 94 PHE A CA 1
ATOM 763 C C . PHE A 1 94 ? 3.755 -6.818 11.136 1.00 84.81 94 PHE A C 1
ATOM 765 O O . PHE A 1 94 ? 4.601 -7.650 11.473 1.00 84.81 94 PHE A O 1
ATOM 772 N N . LEU A 1 95 ? 4.024 -5.728 10.404 1.00 82.44 95 LEU A N 1
ATOM 773 C CA . LEU A 1 95 ? 5.323 -5.432 9.791 1.00 82.44 95 LEU A CA 1
ATOM 774 C C . LEU A 1 95 ? 6.326 -4.772 10.747 1.00 82.44 95 LEU A C 1
ATOM 776 O O . LEU A 1 95 ? 7.521 -5.045 10.634 1.00 82.44 95 LEU A O 1
ATOM 780 N N . PHE A 1 96 ? 5.856 -3.910 11.649 1.00 82.00 96 PHE A N 1
ATOM 781 C CA . PHE A 1 96 ? 6.697 -3.047 12.488 1.00 82.00 96 PHE A CA 1
ATOM 782 C C . PHE A 1 96 ? 6.559 -3.331 13.989 1.00 82.00 96 PHE A C 1
ATOM 784 O O . PHE A 1 96 ? 7.391 -2.880 14.768 1.00 82.00 96 PHE A O 1
ATOM 791 N N . GLY A 1 97 ? 5.567 -4.128 14.397 1.00 82.44 97 GLY A N 1
ATOM 792 C CA . GLY A 1 97 ? 5.383 -4.561 15.785 1.00 82.44 97 GLY A CA 1
ATOM 793 C C . GLY A 1 97 ? 4.545 -3.625 16.655 1.00 82.44 97 GLY A C 1
ATOM 794 O O . GLY A 1 97 ? 4.234 -4.001 17.780 1.00 82.44 97 GLY A O 1
ATOM 795 N N . GLU A 1 98 ? 4.146 -2.455 16.151 1.00 82.19 98 GLU A N 1
ATOM 796 C CA . GLU A 1 98 ? 3.310 -1.492 16.876 1.00 82.19 98 GLU A CA 1
ATOM 797 C C . GLU A 1 98 ? 2.139 -1.019 16.008 1.00 82.19 98 GLU A C 1
ATOM 799 O O . GLU A 1 98 ? 2.305 -0.740 14.822 1.00 82.19 98 GLU A O 1
ATOM 804 N N . SER A 1 99 ? 0.944 -0.935 16.596 1.00 83.31 99 SER A N 1
ATOM 805 C CA . SER A 1 99 ? -0.242 -0.381 15.936 1.00 83.31 99 SER A CA 1
ATOM 806 C C . SER A 1 99 ? -0.287 1.137 16.083 1.00 83.31 99 SER A C 1
ATOM 808 O O . SER A 1 99 ? 0.056 1.681 17.130 1.00 83.31 99 SER A O 1
ATOM 810 N N . ILE A 1 100 ? -0.783 1.828 15.056 1.00 86.25 100 ILE A N 1
ATOM 811 C CA . ILE A 1 100 ? -1.056 3.273 15.122 1.00 86.25 100 ILE A CA 1
ATOM 812 C C . ILE A 1 100 ? -2.428 3.586 15.737 1.00 86.25 100 ILE A C 1
ATOM 814 O O . ILE A 1 100 ? -2.776 4.756 15.871 1.00 86.25 100 ILE A O 1
ATOM 818 N N . GLU A 1 101 ? -3.208 2.557 16.085 1.00 87.44 101 GLU A N 1
ATOM 819 C CA . GLU A 1 101 ? -4.539 2.660 16.692 1.00 87.44 101 GLU A CA 1
ATOM 820 C C . GLU A 1 101 ? -5.487 3.623 15.947 1.00 87.44 101 GLU A C 1
ATOM 822 O O . GLU A 1 101 ? -6.253 4.378 16.562 1.00 87.44 101 GLU A O 1
ATOM 827 N N . SER A 1 102 ? -5.467 3.599 14.607 1.00 88.25 102 SER A N 1
ATOM 828 C CA . SER A 1 102 ? -6.263 4.504 13.763 1.00 88.25 102 SER A CA 1
ATOM 829 C C . SER A 1 102 ? -7.774 4.343 13.960 1.00 88.25 102 SER A C 1
ATOM 831 O O . SER A 1 102 ? -8.532 5.294 13.762 1.00 88.25 102 SER A O 1
ATOM 833 N N . LEU A 1 103 ? -8.228 3.176 14.430 1.00 87.69 103 LEU A N 1
ATOM 834 C CA . LEU A 1 103 ? -9.619 2.943 14.832 1.00 87.69 103 LEU A CA 1
ATOM 835 C C . LEU A 1 103 ? -10.024 3.649 16.141 1.00 87.69 103 LEU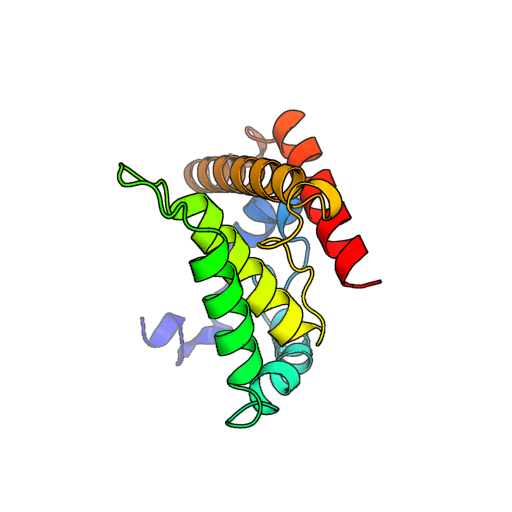 A C 1
ATOM 837 O O . LEU A 1 103 ? -11.213 3.905 16.331 1.00 87.69 103 LEU A O 1
ATOM 841 N N . LYS A 1 104 ? -9.077 3.971 17.036 1.00 86.19 104 LYS A N 1
ATOM 842 C CA . LYS A 1 104 ? -9.349 4.633 18.329 1.00 86.19 104 LYS A CA 1
ATOM 843 C C . LYS A 1 104 ? -9.202 6.147 18.262 1.00 86.19 104 LYS A C 1
ATOM 845 O O . LYS A 1 104 ? -10.017 6.858 18.845 1.00 86.19 104 LYS A O 1
ATOM 850 N N . VAL A 1 105 ? -8.159 6.640 17.587 1.00 79.31 105 VAL A N 1
ATOM 851 C CA . VAL A 1 105 ? -7.835 8.077 17.553 1.00 79.31 105 VAL A CA 1
ATOM 852 C C . VAL A 1 105 ? -7.588 8.547 16.112 1.00 79.31 105 VAL A C 1
ATOM 854 O O . VAL A 1 105 ? -6.454 8.834 15.730 1.00 79.31 105 VAL A O 1
ATOM 857 N N . PRO A 1 106 ? -8.642 8.651 15.280 1.00 67.06 106 PRO A N 1
ATOM 858 C CA . PRO A 1 106 ? -8.487 8.909 13.845 1.00 67.06 106 PRO A CA 1
ATOM 859 C C . PRO A 1 106 ? -7.726 10.205 13.527 1.00 67.06 106 PRO A C 1
ATOM 861 O O . PRO A 1 106 ? -6.861 10.244 12.657 1.00 67.06 106 PRO A O 1
ATOM 864 N N . GLU A 1 107 ? -7.991 11.262 14.295 1.00 70.69 107 GLU A N 1
ATOM 865 C CA . GLU A 1 107 ? -7.488 12.612 14.025 1.00 70.69 107 GLU A CA 1
ATOM 866 C C . GLU A 1 107 ? -5.999 12.795 14.376 1.00 70.69 107 GLU A C 1
ATOM 868 O O . GLU A 1 107 ? -5.325 13.642 13.789 1.00 70.69 107 GLU A O 1
ATOM 873 N N . SER A 1 108 ? -5.453 12.007 15.312 1.00 69.12 108 SER A N 1
ATOM 874 C CA . SER A 1 108 ? -4.068 12.167 15.792 1.00 69.12 108 SER A CA 1
ATOM 875 C C . SER A 1 108 ? -3.037 11.416 14.944 1.00 69.12 108 SER A C 1
ATOM 877 O O . SER A 1 108 ? -1.845 11.743 14.956 1.00 69.12 108 SER A O 1
ATOM 879 N N . THR A 1 109 ? -3.481 10.415 14.186 1.00 68.56 109 THR A N 1
ATOM 880 C CA . THR A 1 109 ? -2.596 9.536 13.411 1.00 68.56 109 THR A CA 1
ATOM 881 C C . THR A 1 109 ? -2.179 10.160 12.080 1.00 68.56 109 THR A C 1
ATOM 883 O O . THR A 1 109 ? -1.111 9.834 11.554 1.00 68.56 109 THR A O 1
ATOM 886 N N . GLY A 1 110 ? -2.968 11.109 11.563 1.00 77.31 110 GLY A N 1
ATOM 887 C CA . GLY A 1 110 ? -2.846 11.607 10.192 1.00 77.31 110 GLY A CA 1
ATOM 888 C C . GLY A 1 110 ? -3.391 10.622 9.151 1.00 77.31 110 GLY A C 1
ATOM 889 O O . GLY A 1 110 ? -3.180 10.838 7.957 1.00 77.31 110 GLY A O 1
ATOM 890 N N . GLU A 1 111 ? -4.089 9.566 9.590 1.00 80.31 111 GLU A N 1
ATOM 891 C CA . GLU A 1 111 ? -4.643 8.513 8.736 1.00 80.31 111 GLU A CA 1
ATOM 892 C C . GLU A 1 111 ? -5.629 9.070 7.714 1.00 80.31 111 GLU A C 1
ATOM 894 O O . GLU A 1 111 ? -5.459 8.786 6.537 1.00 80.31 111 GLU A O 1
ATOM 899 N N . ASP A 1 112 ? -6.558 9.949 8.098 1.00 78.94 112 ASP A N 1
ATOM 900 C CA . ASP A 1 112 ? -7.513 10.531 7.141 1.00 78.94 112 ASP A CA 1
ATOM 901 C C . ASP A 1 112 ? -6.797 11.271 5.990 1.00 78.94 112 ASP A C 1
ATOM 903 O O . ASP A 1 112 ? -7.175 11.170 4.820 1.00 78.94 112 ASP A O 1
ATOM 907 N N . THR A 1 113 ? -5.697 11.971 6.302 1.00 85.62 113 THR A N 1
ATOM 908 C CA . THR A 1 113 ? -4.872 12.659 5.291 1.00 85.62 113 THR A CA 1
ATOM 909 C C . THR A 1 113 ? -4.117 11.664 4.410 1.00 85.62 113 THR A C 1
ATOM 911 O O . THR A 1 113 ? -3.954 11.902 3.208 1.00 85.62 113 THR A O 1
ATOM 914 N N . PHE A 1 114 ? -3.651 10.559 4.994 1.00 89.12 114 PHE A N 1
ATOM 915 C CA . PHE A 1 114 ? -3.011 9.474 4.264 1.00 89.12 114 PHE A CA 1
ATOM 916 C C . PHE A 1 114 ? -4.002 8.741 3.358 1.00 89.12 114 PHE A C 1
ATOM 918 O O . PHE A 1 114 ? -3.715 8.603 2.175 1.00 89.12 114 PHE A O 1
ATOM 925 N N . ALA A 1 115 ? -5.166 8.329 3.859 1.00 87.62 115 ALA A N 1
ATOM 926 C CA . ALA A 1 115 ? -6.196 7.618 3.111 1.00 87.62 115 ALA A CA 1
ATOM 927 C C . ALA A 1 115 ? -6.675 8.435 1.907 1.00 87.62 115 ALA A C 1
ATOM 929 O O . ALA A 1 115 ? -6.743 7.920 0.788 1.00 87.62 115 ALA A O 1
ATOM 930 N N . GLU A 1 116 ? -6.933 9.734 2.095 1.00 91.44 116 GLU A N 1
ATOM 931 C CA . GLU A 1 116 ? -7.280 10.635 0.994 1.00 91.44 116 GLU A CA 1
ATOM 932 C C . GLU A 1 116 ? -6.150 10.702 -0.047 1.00 91.44 116 GLU A C 1
ATOM 934 O O . GLU A 1 116 ? -6.383 10.524 -1.247 1.00 91.44 116 GLU A O 1
ATOM 939 N N . ALA A 1 117 ? -4.909 10.926 0.397 1.00 94.81 117 ALA A N 1
ATOM 940 C CA . ALA A 1 117 ? -3.756 11.005 -0.494 1.00 94.81 117 ALA A CA 1
ATOM 941 C C . ALA A 1 117 ? -3.499 9.683 -1.232 1.00 94.81 117 ALA A C 1
ATOM 943 O O . ALA A 1 117 ? -3.217 9.689 -2.430 1.00 94.81 117 ALA A O 1
ATOM 944 N N . PHE A 1 118 ? -3.641 8.553 -0.548 1.00 93.31 118 PHE A N 1
ATOM 945 C CA . PHE A 1 118 ? -3.465 7.218 -1.095 1.00 93.31 118 PHE A CA 1
ATOM 946 C C . PHE A 1 118 ? -4.513 6.928 -2.170 1.00 93.31 118 PHE A C 1
ATOM 948 O O . PHE A 1 118 ? -4.143 6.566 -3.285 1.00 93.31 118 PHE A O 1
ATOM 955 N N . ASN A 1 119 ? -5.793 7.207 -1.900 1.00 93.31 119 ASN A N 1
ATOM 956 C CA . ASN A 1 119 ? -6.875 7.069 -2.879 1.00 93.31 119 ASN A CA 1
ATOM 957 C C . ASN A 1 119 ? -6.636 7.941 -4.118 1.00 93.31 119 ASN A C 1
ATOM 959 O O . ASN A 1 119 ? -6.725 7.463 -5.251 1.00 93.31 119 ASN A O 1
ATOM 963 N N . VAL A 1 120 ? -6.249 9.208 -3.925 1.00 96.56 120 VAL A N 1
ATOM 964 C CA . VAL A 1 120 ? -5.892 10.097 -5.039 1.00 96.56 120 VAL A CA 1
ATOM 965 C C . VAL A 1 120 ? -4.721 9.514 -5.831 1.00 96.56 120 VAL A C 1
ATOM 967 O O . VAL A 1 120 ? -4.796 9.420 -7.055 1.00 96.56 120 VAL A O 1
ATOM 970 N N . ALA A 1 121 ? -3.645 9.087 -5.174 1.00 96.81 121 ALA A N 1
ATOM 971 C CA . ALA A 1 121 ? -2.493 8.509 -5.857 1.00 96.81 121 ALA A CA 1
ATOM 972 C C . ALA A 1 121 ? -2.875 7.243 -6.650 1.00 96.81 121 ALA A C 1
ATOM 974 O O . ALA A 1 121 ? -2.493 7.127 -7.819 1.00 96.81 121 ALA A O 1
ATOM 975 N N . GLN A 1 122 ? -3.701 6.358 -6.081 1.00 95.44 122 GLN A N 1
ATOM 976 C CA . GLN A 1 122 ? -4.216 5.162 -6.754 1.00 95.44 122 GLN A CA 1
ATOM 977 C C . GLN A 1 122 ? -5.062 5.499 -7.985 1.00 95.44 122 GLN A C 1
ATOM 979 O O . GLN A 1 122 ? -4.873 4.887 -9.039 1.00 95.44 122 GLN A O 1
ATOM 984 N N . GLU A 1 123 ? -5.948 6.496 -7.909 1.00 96.31 123 GLU A N 1
ATOM 985 C CA . GLU A 1 123 ? -6.730 6.942 -9.067 1.00 96.31 123 GLU A CA 1
ATOM 986 C C . GLU A 1 123 ? -5.839 7.418 -10.220 1.00 96.31 123 GLU A C 1
ATOM 988 O O . GLU A 1 123 ? -6.096 7.115 -11.390 1.00 96.31 123 GLU A O 1
ATOM 993 N N . TYR A 1 124 ? -4.797 8.193 -9.910 1.00 97.44 124 TYR A N 1
ATOM 994 C CA . TYR A 1 124 ? -3.851 8.674 -10.913 1.00 97.44 124 TYR A CA 1
ATOM 995 C C . TYR A 1 124 ? -3.017 7.531 -11.484 1.00 97.44 124 TYR A C 1
ATOM 997 O O . TYR A 1 124 ? -2.880 7.446 -12.701 1.00 97.44 124 TYR A O 1
ATOM 1005 N N . VAL A 1 125 ? -2.524 6.617 -10.648 1.00 96.44 125 VAL A N 1
ATOM 1006 C CA . VAL A 1 125 ? -1.827 5.405 -11.097 1.00 96.44 125 VAL A CA 1
ATOM 1007 C C . VAL A 1 125 ? -2.717 4.573 -12.025 1.00 96.44 125 VAL A C 1
ATOM 1009 O O . VAL A 1 125 ? -2.274 4.182 -13.103 1.00 96.44 125 VAL A O 1
ATOM 1012 N N . ALA A 1 126 ? -3.995 4.379 -11.691 1.00 96.75 126 ALA A N 1
ATOM 1013 C CA . ALA A 1 126 ? -4.945 3.672 -12.547 1.00 96.75 126 ALA A CA 1
ATOM 1014 C C . ALA A 1 126 ? -5.149 4.376 -13.901 1.00 96.75 126 ALA A C 1
ATOM 1016 O O . ALA A 1 126 ? -5.170 3.724 -14.946 1.00 96.75 126 ALA A O 1
ATOM 1017 N N . LYS A 1 127 ? -5.253 5.712 -13.912 1.00 96.94 127 LYS A N 1
ATOM 1018 C CA . LYS A 1 127 ? -5.311 6.504 -15.157 1.00 96.94 127 LYS A CA 1
ATOM 1019 C C . LYS A 1 127 ? -4.023 6.358 -15.972 1.00 96.94 127 LYS A C 1
ATOM 1021 O O . LYS A 1 127 ? -4.096 6.175 -17.183 1.00 96.94 127 LYS A O 1
ATOM 1026 N N . ARG A 1 128 ? -2.858 6.380 -15.321 1.00 96.69 128 ARG A N 1
ATOM 1027 C CA . ARG A 1 128 ? -1.547 6.185 -15.958 1.00 96.69 128 ARG A CA 1
ATOM 1028 C C . ARG A 1 128 ? -1.420 4.794 -16.583 1.00 96.69 128 ARG A C 1
ATOM 1030 O O . ARG A 1 128 ? -0.978 4.704 -17.722 1.00 96.69 128 ARG A O 1
ATOM 1037 N N . PHE A 1 129 ? -1.909 3.743 -15.919 1.00 95.69 129 PHE A N 1
ATOM 1038 C CA . PHE A 1 129 ? -1.992 2.397 -16.503 1.00 95.69 129 PHE A CA 1
ATOM 1039 C C . PHE A 1 129 ? -2.847 2.341 -17.768 1.00 95.69 129 PHE A C 1
ATOM 1041 O O . PHE A 1 129 ? -2.466 1.675 -18.724 1.00 95.69 129 PHE A O 1
ATOM 1048 N N . ARG A 1 130 ? -3.974 3.063 -17.813 1.00 96.06 130 ARG A N 1
ATOM 1049 C CA . ARG A 1 130 ? -4.832 3.120 -19.012 1.00 96.06 130 ARG A CA 1
ATOM 1050 C C . ARG A 1 130 ? -4.164 3.821 -20.196 1.00 96.06 130 ARG A C 1
ATOM 1052 O O . ARG A 1 130 ? -4.557 3.574 -21.330 1.00 96.06 130 ARG A O 1
ATOM 1059 N N . LEU A 1 131 ? -3.192 4.696 -19.938 1.00 95.88 131 LEU A N 1
ATOM 1060 C CA . LEU A 1 131 ? -2.486 5.458 -20.968 1.00 95.88 131 LEU A CA 1
ATOM 1061 C C . LEU A 1 131 ? -1.197 4.798 -21.464 1.00 95.88 131 LEU A C 1
ATOM 1063 O O . LEU A 1 131 ? -0.667 5.250 -22.476 1.00 95.88 131 LEU A O 1
ATOM 1067 N N . LEU A 1 132 ? -0.705 3.751 -20.791 1.00 94.94 132 LEU A N 1
ATOM 1068 C CA . LEU A 1 132 ? 0.511 3.022 -21.170 1.00 94.94 132 LEU A CA 1
ATOM 1069 C C . LEU A 1 132 ? 1.677 3.987 -21.447 1.00 94.94 132 LEU A C 1
ATOM 1071 O O . LEU A 1 132 ? 2.015 4.774 -20.570 1.00 94.94 132 LEU A O 1
ATOM 1075 N N . ASP A 1 133 ? 2.258 3.984 -22.648 1.00 95.81 133 ASP A N 1
ATOM 1076 C CA . ASP A 1 133 ? 3.386 4.845 -23.043 1.00 95.81 133 ASP A CA 1
ATOM 1077 C C . ASP A 1 133 ? 3.104 6.354 -22.900 1.00 95.81 133 ASP A C 1
ATOM 1079 O O . ASP A 1 133 ? 4.023 7.172 -22.841 1.00 95.81 133 ASP A O 1
ATOM 1083 N N . LEU A 1 134 ? 1.830 6.745 -22.803 1.00 96.44 134 LEU A N 1
ATOM 1084 C CA . LEU A 1 134 ? 1.395 8.124 -22.584 1.00 96.44 134 LEU A CA 1
ATOM 1085 C C . LEU A 1 134 ? 1.146 8.451 -21.101 1.00 96.44 134 LEU A C 1
ATOM 1087 O O . LEU A 1 134 ? 0.550 9.483 -20.785 1.00 96.44 134 LEU A O 1
ATOM 1091 N N . TYR A 1 135 ? 1.605 7.606 -20.167 1.00 95.31 135 TYR A N 1
ATOM 1092 C CA . TYR A 1 135 ? 1.407 7.791 -18.722 1.00 95.31 135 TYR A CA 1
ATOM 1093 C C . TYR A 1 135 ? 1.864 9.164 -18.212 1.00 95.31 135 TYR A C 1
ATOM 1095 O O . TYR A 1 135 ? 1.367 9.653 -17.196 1.00 95.31 135 TYR A O 1
ATOM 1103 N N . TRP A 1 136 ? 2.856 9.769 -18.866 1.00 93.81 136 TRP A N 1
ATOM 1104 C CA . TRP A 1 136 ? 3.487 11.019 -18.447 1.00 93.81 136 TRP A CA 1
ATOM 1105 C C . TRP A 1 136 ? 2.551 12.226 -18.595 1.00 93.81 136 TRP A C 1
ATOM 1107 O O . TRP A 1 136 ? 2.748 13.228 -17.908 1.00 93.81 136 TRP A O 1
ATOM 1117 N N . LEU A 1 137 ? 1.487 12.112 -19.402 1.00 95.19 137 LEU A N 1
ATOM 1118 C CA . LEU A 1 137 ? 0.431 13.125 -19.515 1.00 95.19 137 LEU A CA 1
ATOM 1119 C C . LEU A 1 137 ? -0.347 13.315 -18.203 1.00 95.19 137 LEU A C 1
ATOM 1121 O O . LEU A 1 137 ? -0.930 14.371 -17.965 1.00 95.19 137 LEU A O 1
ATOM 1125 N N . ILE A 1 138 ? -0.348 12.308 -17.327 1.00 92.31 138 ILE A N 1
ATOM 1126 C CA . ILE A 1 138 ? -1.101 12.294 -16.070 1.00 92.31 138 ILE A CA 1
ATOM 1127 C C . ILE A 1 138 ? -0.123 12.425 -14.897 1.00 92.31 138 ILE A C 1
ATOM 1129 O O . ILE A 1 138 ? 0.067 11.513 -14.100 1.00 92.31 138 ILE A O 1
ATOM 1133 N N . ASN A 1 139 ? 0.515 13.595 -14.799 1.00 91.81 139 ASN A N 1
ATOM 1134 C CA . ASN A 1 139 ? 1.478 13.919 -13.739 1.00 91.81 139 ASN A CA 1
ATOM 1135 C C . ASN A 1 139 ? 1.232 15.308 -13.113 1.00 91.81 139 ASN A C 1
ATOM 1137 O O . ASN A 1 139 ? 2.162 16.078 -12.892 1.00 91.81 139 ASN A O 1
ATOM 1141 N N . GLY A 1 140 ? -0.031 15.680 -12.886 1.00 94.38 140 GLY A N 1
ATOM 1142 C CA . GLY A 1 140 ? -0.410 16.999 -12.355 1.00 94.38 140 GLY A CA 1
ATOM 1143 C C . GLY A 1 140 ? 0.017 17.246 -10.897 1.00 94.38 140 GLY A C 1
ATOM 1144 O O . GLY A 1 140 ? 0.378 16.316 -10.179 1.00 94.38 140 GLY A O 1
ATOM 1145 N N . LYS A 1 141 ? -0.076 18.504 -10.429 1.00 96.31 141 LYS A N 1
ATOM 1146 C CA . LYS A 1 141 ? 0.303 18.900 -9.052 1.00 96.31 141 LYS A CA 1
ATOM 1147 C C . LYS A 1 141 ? -0.391 18.043 -7.986 1.00 96.31 141 LYS A C 1
ATOM 1149 O O . LYS A 1 141 ? 0.284 17.520 -7.112 1.00 96.31 141 LYS A O 1
ATOM 1154 N N . ARG A 1 142 ? -1.705 17.824 -8.129 1.00 96.38 142 ARG A N 1
ATOM 1155 C CA . ARG A 1 142 ? -2.510 17.010 -7.202 1.00 96.38 142 ARG A CA 1
ATOM 1156 C C . ARG A 1 142 ? -1.950 15.597 -7.007 1.00 96.38 142 ARG A C 1
ATOM 1158 O O . ARG A 1 142 ? -1.938 15.109 -5.887 1.00 96.38 142 ARG A O 1
ATOM 1165 N N . PHE A 1 143 ? -1.463 14.963 -8.075 1.00 97.12 143 PHE A N 1
ATOM 1166 C CA . PHE A 1 143 ? -0.845 13.639 -7.986 1.00 97.12 143 PHE A CA 1
ATOM 1167 C C . PHE A 1 143 ? 0.478 13.680 -7.229 1.00 97.12 143 PHE A C 1
ATOM 1169 O O . PHE A 1 143 ? 0.697 12.878 -6.331 1.00 97.12 143 PHE A O 1
ATOM 1176 N N . ARG A 1 144 ? 1.344 14.644 -7.557 1.00 96.56 144 ARG A N 1
ATOM 1177 C CA . ARG A 1 144 ? 2.639 14.791 -6.885 1.00 96.56 144 ARG A CA 1
ATOM 1178 C C . ARG A 1 144 ? 2.474 15.088 -5.397 1.00 96.56 144 ARG A C 1
ATOM 1180 O O . ARG A 1 144 ? 3.145 14.461 -4.589 1.00 96.56 144 ARG A O 1
ATOM 1187 N N . ASP A 1 145 ? 1.556 15.986 -5.044 1.00 97.12 145 ASP A N 1
ATOM 1188 C CA . ASP A 1 145 ? 1.239 16.300 -3.648 1.00 97.12 145 ASP A CA 1
ATOM 1189 C C . ASP A 1 145 ? 0.723 15.058 -2.901 1.00 97.12 145 ASP A C 1
ATOM 1191 O O . ASP A 1 145 ? 1.113 14.816 -1.762 1.00 97.12 145 ASP A O 1
ATOM 1195 N N . ALA A 1 146 ? -0.132 14.256 -3.545 1.00 97.19 146 ALA A N 1
ATOM 1196 C CA . ALA A 1 146 ? -0.643 13.013 -2.978 1.00 97.19 146 ALA A CA 1
ATOM 1197 C C . ALA A 1 146 ? 0.481 11.993 -2.731 1.00 97.19 146 ALA A C 1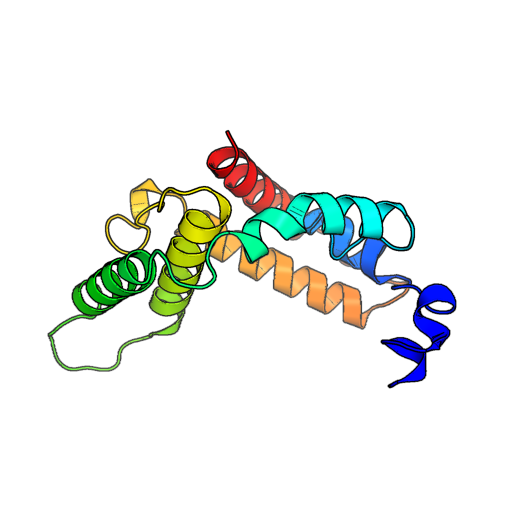
ATOM 1199 O O . ALA A 1 146 ? 0.583 11.458 -1.631 1.00 97.19 146 ALA A O 1
ATOM 1200 N N . CYS A 1 147 ? 1.379 11.790 -3.699 1.00 96.75 147 CYS A N 1
ATOM 1201 C CA . CYS A 1 147 ? 2.552 10.937 -3.509 1.00 96.75 147 CYS A CA 1
ATOM 1202 C C . CYS A 1 147 ? 3.444 11.427 -2.360 1.00 96.75 147 CYS A C 1
ATOM 1204 O O . CYS A 1 147 ? 3.877 10.617 -1.551 1.00 96.75 147 CYS A O 1
ATOM 1206 N N . ILE A 1 148 ? 3.686 12.739 -2.247 1.00 96.12 148 ILE A N 1
ATOM 1207 C CA . ILE A 1 148 ? 4.482 13.313 -1.147 1.00 96.12 148 ILE A CA 1
ATOM 1208 C C . ILE A 1 148 ? 3.848 12.998 0.212 1.00 96.12 148 ILE A C 1
ATOM 1210 O O . ILE A 1 148 ? 4.554 12.598 1.130 1.00 96.12 148 ILE A O 1
ATOM 1214 N N . LYS A 1 149 ? 2.525 13.145 0.344 1.00 95.44 149 LYS A N 1
ATOM 1215 C CA . LYS A 1 149 ? 1.809 12.810 1.585 1.00 95.44 149 LYS A CA 1
ATOM 1216 C C . LYS A 1 149 ? 1.886 11.316 1.919 1.00 95.44 149 LYS A C 1
ATOM 1218 O O . LYS A 1 149 ? 2.052 10.976 3.085 1.00 95.44 149 LYS A O 1
ATOM 1223 N N . VAL A 1 150 ? 1.788 10.442 0.912 1.00 94.56 150 VAL A N 1
ATOM 1224 C CA . VAL A 1 150 ? 1.945 8.986 1.080 1.00 94.56 150 VAL A CA 1
ATOM 1225 C C . VAL A 1 150 ? 3.345 8.645 1.592 1.00 94.56 150 VAL A C 1
ATOM 1227 O O . VAL A 1 150 ? 3.457 7.926 2.581 1.00 94.56 150 VAL A O 1
ATOM 1230 N N . HIS A 1 151 ? 4.394 9.201 0.976 1.00 93.69 151 HIS A N 1
ATOM 1231 C CA . HIS A 1 151 ? 5.777 8.999 1.429 1.00 93.69 151 HIS A CA 1
ATOM 1232 C C . HIS A 1 151 ? 5.994 9.539 2.841 1.00 93.69 151 HIS A C 1
ATOM 1234 O O . HIS A 1 151 ? 6.502 8.820 3.687 1.00 93.69 151 HIS A O 1
AT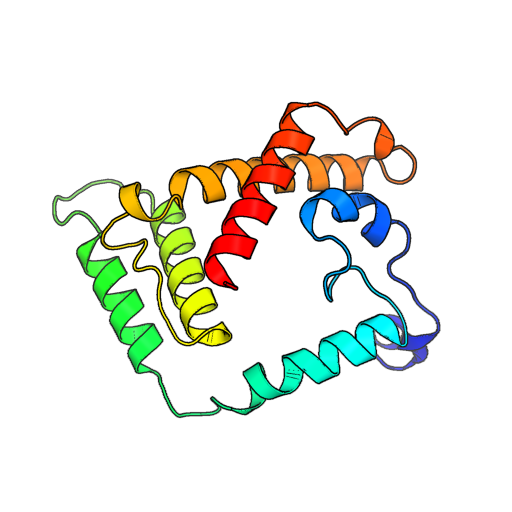OM 1240 N N . TYR A 1 152 ? 5.510 10.749 3.134 1.00 93.12 152 TYR A N 1
ATOM 1241 C CA . TYR A 1 152 ? 5.614 11.344 4.468 1.00 93.12 152 TYR A CA 1
ATOM 1242 C C . TYR A 1 152 ? 4.985 10.468 5.562 1.00 93.12 152 TYR A C 1
ATOM 1244 O O . TYR A 1 152 ? 5.547 10.320 6.645 1.00 93.12 152 TYR A O 1
ATOM 1252 N N . PHE A 1 153 ? 3.818 9.881 5.286 1.00 90.06 153 PHE A N 1
ATOM 1253 C CA . PHE A 1 153 ? 3.169 8.975 6.228 1.00 90.06 153 PHE A CA 1
ATOM 1254 C C . PHE A 1 153 ? 3.967 7.678 6.416 1.00 90.06 153 PHE A C 1
ATOM 1256 O O . PHE A 1 153 ? 4.150 7.240 7.549 1.00 90.06 153 PHE A O 1
ATOM 1263 N N . ALA A 1 154 ? 4.480 7.092 5.329 1.00 88.62 154 ALA A N 1
ATOM 1264 C CA . ALA A 1 154 ? 5.322 5.900 5.399 1.00 88.62 154 ALA A CA 1
ATOM 1265 C C . ALA A 1 154 ? 6.616 6.157 6.193 1.00 88.62 154 ALA A C 1
ATOM 1267 O O . ALA A 1 154 ? 6.960 5.365 7.066 1.00 88.62 154 ALA A O 1
ATOM 1268 N N . ASP A 1 155 ? 7.281 7.290 5.956 1.00 90.00 155 ASP A N 1
ATOM 1269 C CA . ASP A 1 155 ? 8.500 7.687 6.668 1.00 90.00 155 ASP A CA 1
ATOM 1270 C C . ASP A 1 155 ? 8.254 7.841 8.177 1.00 90.00 155 ASP A C 1
ATOM 1272 O O . ASP A 1 155 ? 9.091 7.439 8.980 1.00 90.00 155 ASP A O 1
ATOM 1276 N N . LYS A 1 156 ? 7.088 8.369 8.578 1.00 86.50 156 LYS A N 1
ATOM 1277 C CA . LYS A 1 156 ? 6.702 8.509 9.993 1.00 86.50 156 LYS A CA 1
ATOM 1278 C C . LYS A 1 156 ? 6.534 7.159 10.700 1.00 86.50 156 LYS A C 1
ATOM 1280 O O . LYS A 1 156 ? 6.740 7.095 11.904 1.00 86.50 156 LYS A O 1
ATOM 1285 N N . ILE A 1 157 ? 6.119 6.119 9.979 1.00 81.56 157 ILE A N 1
ATOM 1286 C CA . ILE A 1 157 ? 5.900 4.778 10.543 1.00 81.56 157 ILE A CA 1
ATOM 1287 C C . ILE A 1 157 ? 7.210 3.992 10.659 1.00 81.56 157 ILE A C 1
ATOM 1289 O O . ILE A 1 157 ? 7.348 3.157 11.544 1.00 81.56 157 ILE A O 1
ATOM 1293 N N . ILE A 1 158 ? 8.151 4.226 9.742 1.00 78.38 158 ILE A N 1
ATOM 1294 C CA . ILE A 1 158 ? 9.422 3.491 9.684 1.00 78.38 158 ILE A CA 1
ATOM 1295 C C . ILE A 1 158 ? 10.475 4.081 10.648 1.00 78.38 158 ILE A C 1
ATOM 1297 O O . ILE A 1 158 ? 11.433 3.382 10.983 1.00 78.38 158 ILE A O 1
ATOM 1301 N N . ALA A 1 159 ? 10.327 5.349 11.051 1.00 58.41 159 ALA A N 1
ATOM 1302 C CA . ALA A 1 159 ? 11.255 6.078 11.927 1.00 58.41 159 ALA A CA 1
ATOM 1303 C C . ALA A 1 159 ? 11.163 5.657 13.400 1.00 58.41 159 ALA A C 1
ATOM 1305 O O . ALA A 1 159 ? 12.248 5.528 14.016 1.00 58.41 159 ALA A O 1
#